Protein AF-A0A3E4EYE8-F1 (afdb_monomer)

Nearest PDB structures (foldseek):
  8b4h-assembly1_A  TM=9.817E-01  e=5.852E-01  Geobacillus stearothermophilus
  2r0q-assembly1_F  TM=9.950E-01  e=1.146E+00  Staphylococcus aureus
  2lvs-assembly1_A  TM=9.245E-01  e=1.225E+00  Hyperthermus butyl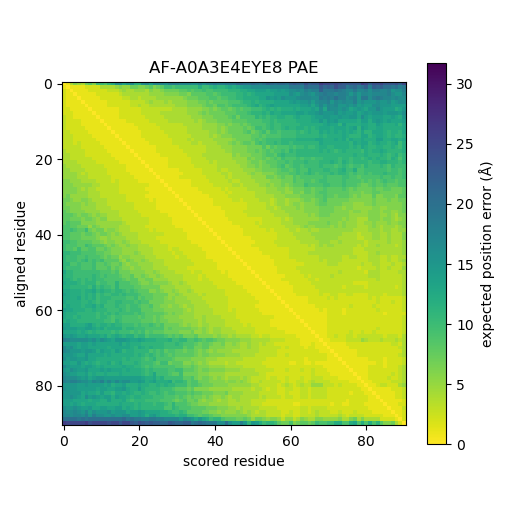icus DSM 5456

Structure (mmCIF, N/CA/C/O backbone):
data_AF-A0A3E4EYE8-F1
#
_entry.id   AF-A0A3E4EYE8-F1
#
loop_
_atom_site.group_PDB
_atom_site.id
_atom_site.type_symbol
_atom_site.label_atom_id
_atom_site.label_alt_id
_atom_site.label_comp_id
_atom_site.label_asym_id
_atom_site.label_entity_id
_atom_site.label_seq_id
_atom_site.pdbx_PDB_ins_code
_atom_site.Cartn_x
_atom_site.Cartn_y
_atom_site.Cartn_z
_atom_site.occupancy
_atom_site.B_iso_or_equiv
_atom_site.auth_seq_id
_atom_site.auth_comp_id
_atom_site.auth_asym_id
_atom_site.auth_atom_id
_atom_site.pdbx_PDB_model_num
ATOM 1 N N . ASP A 1 1 ? 35.253 3.328 -53.470 1.00 88.19 1 ASP A N 1
ATOM 2 C CA . ASP A 1 1 ? 35.940 2.255 -52.733 1.00 88.19 1 ASP A CA 1
ATOM 3 C C . ASP A 1 1 ? 34.905 1.492 -51.921 1.00 88.19 1 ASP A C 1
ATOM 5 O O . ASP A 1 1 ? 34.294 2.048 -51.013 1.00 88.19 1 ASP A O 1
ATOM 9 N N . GLU A 1 2 ? 34.638 0.262 -52.335 1.00 93.31 2 GLU A N 1
ATOM 10 C CA . GLU A 1 2 ? 33.613 -0.615 -51.767 1.00 93.31 2 GLU A CA 1
ATOM 11 C C . GLU A 1 2 ? 33.884 -0.974 -50.302 1.00 93.31 2 GLU A C 1
ATOM 13 O O . GLU A 1 2 ? 32.953 -1.024 -49.498 1.00 93.31 2 GLU A O 1
ATOM 18 N N . LYS A 1 3 ? 35.160 -1.101 -49.921 1.00 94.94 3 LYS A N 1
ATOM 19 C CA . LYS A 1 3 ? 35.562 -1.421 -48.550 1.00 94.94 3 LYS A CA 1
ATOM 20 C C . LYS A 1 3 ? 35.131 -0.335 -47.562 1.00 94.94 3 LYS A C 1
ATOM 22 O O . LYS A 1 3 ? 34.529 -0.633 -46.534 1.00 94.94 3 LYS A O 1
ATOM 27 N N . LYS A 1 4 ? 35.348 0.937 -47.912 1.00 95.38 4 LYS A N 1
ATOM 28 C CA . LYS A 1 4 ? 34.942 2.085 -47.078 1.00 95.38 4 LYS A CA 1
ATOM 29 C C . LYS A 1 4 ? 33.424 2.177 -46.910 1.00 95.38 4 LYS A C 1
ATOM 31 O O . LYS A 1 4 ? 32.947 2.548 -45.838 1.00 95.38 4 LYS A O 1
ATOM 36 N N . ARG A 1 5 ? 32.660 1.832 -47.955 1.00 95.06 5 ARG A N 1
ATOM 37 C CA . ARG A 1 5 ? 31.190 1.779 -47.899 1.00 95.06 5 ARG A CA 1
ATOM 38 C C . ARG A 1 5 ? 30.726 0.685 -46.934 1.00 95.06 5 ARG A C 1
ATOM 40 O O . ARG A 1 5 ? 29.918 0.966 -46.053 1.00 95.06 5 ARG A O 1
ATOM 47 N N . LEU A 1 6 ? 31.300 -0.514 -47.038 1.00 96.25 6 LEU A N 1
ATOM 48 C CA . LEU A 1 6 ? 30.965 -1.643 -46.169 1.00 96.25 6 LEU A CA 1
ATOM 49 C C . LEU A 1 6 ? 31.316 -1.380 -44.693 1.00 96.25 6 LEU A C 1
ATOM 51 O O . LEU A 1 6 ? 30.520 -1.677 -43.799 1.00 96.25 6 LEU A O 1
ATOM 55 N N . GLU A 1 7 ? 32.476 -0.778 -44.420 1.00 95.75 7 GLU A N 1
ATOM 56 C CA . GLU A 1 7 ? 32.878 -0.370 -43.065 1.00 95.75 7 GLU A CA 1
ATOM 57 C C . GLU A 1 7 ? 31.906 0.665 -42.476 1.00 95.75 7 GLU A C 1
ATOM 59 O O . GLU A 1 7 ? 31.496 0.565 -41.314 1.00 95.75 7 GLU A O 1
ATOM 64 N N . TYR A 1 8 ? 31.487 1.642 -43.286 1.00 95.56 8 TYR A N 1
ATOM 65 C CA . TYR A 1 8 ? 30.512 2.651 -42.884 1.00 95.56 8 TYR A CA 1
ATOM 66 C C . TYR A 1 8 ? 29.142 2.036 -42.560 1.00 95.56 8 TYR A C 1
ATOM 68 O O . TYR A 1 8 ? 28.586 2.315 -41.493 1.00 95.56 8 TYR A O 1
ATOM 76 N N . GLU A 1 9 ? 28.625 1.164 -43.427 1.00 96.12 9 GLU A N 1
ATOM 77 C CA . GLU A 1 9 ? 27.345 0.472 -43.233 1.00 96.12 9 GLU A CA 1
ATOM 78 C C . GLU A 1 9 ? 27.362 -0.436 -42.000 1.00 96.12 9 GLU A C 1
ATOM 80 O O . GLU A 1 9 ? 26.426 -0.407 -41.194 1.00 96.12 9 GLU A O 1
ATOM 85 N N . THR A 1 10 ? 28.454 -1.176 -41.793 1.00 96.94 10 THR A N 1
ATOM 86 C CA . THR A 1 10 ? 28.637 -2.047 -40.623 1.00 96.94 10 THR A CA 1
ATOM 87 C C . THR A 1 10 ? 28.644 -1.231 -39.334 1.00 96.94 10 THR A C 1
ATOM 89 O O . THR A 1 10 ? 27.943 -1.563 -38.376 1.00 96.94 10 THR A O 1
ATOM 92 N N . ARG A 1 11 ? 29.359 -0.099 -39.317 1.00 96.50 11 ARG A N 1
ATOM 93 C CA . ARG A 1 11 ? 29.367 0.819 -38.172 1.00 96.50 11 ARG A CA 1
ATOM 94 C C . ARG A 1 11 ? 27.978 1.398 -37.896 1.00 96.50 11 ARG A C 1
ATOM 96 O O . ARG A 1 11 ? 27.59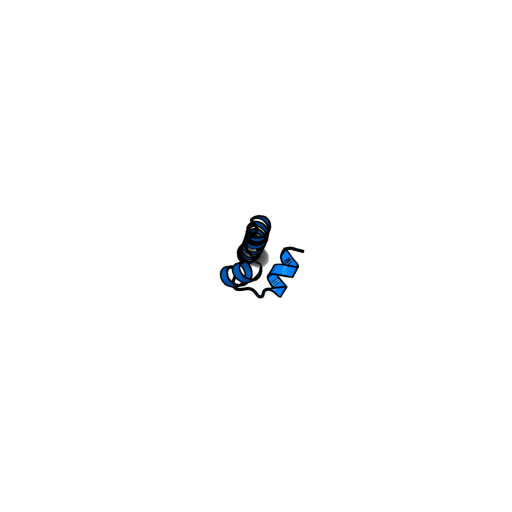7 1.535 -36.734 1.00 96.50 11 ARG A O 1
ATOM 103 N N . LEU A 1 12 ? 27.219 1.750 -38.935 1.00 97.06 12 LEU A N 1
ATOM 104 C CA . LEU A 1 12 ? 25.845 2.235 -38.779 1.00 97.06 12 LEU A CA 1
ATOM 105 C C . LEU A 1 12 ? 24.904 1.150 -38.256 1.00 97.06 12 LEU A C 1
ATOM 107 O O . LEU A 1 12 ? 24.050 1.442 -37.420 1.00 97.06 12 LEU A O 1
ATOM 111 N N . LYS A 1 13 ? 25.036 -0.090 -38.736 1.00 97.25 13 LYS A N 1
ATOM 112 C CA . LYS A 1 13 ? 24.272 -1.231 -38.223 1.00 97.25 13 LYS A CA 1
ATOM 113 C C . LYS A 1 13 ? 24.575 -1.461 -36.744 1.00 97.25 13 LYS A C 1
ATOM 115 O O . LYS A 1 13 ? 23.653 -1.431 -35.944 1.00 97.25 13 LYS A O 1
ATOM 120 N N . TYR A 1 14 ? 25.852 -1.532 -36.368 1.00 96.88 14 TYR A N 1
ATOM 121 C CA . TYR A 1 14 ? 26.260 -1.692 -34.970 1.00 96.88 14 TYR A CA 1
ATOM 122 C C . TYR A 1 14 ? 25.682 -0.601 -34.058 1.00 96.88 14 TYR A C 1
ATOM 124 O O . TYR A 1 14 ? 25.155 -0.896 -32.987 1.00 96.88 14 TYR A O 1
ATOM 132 N N . LYS A 1 15 ? 25.738 0.669 -34.486 1.00 96.94 15 LYS A N 1
ATOM 133 C CA . LYS A 1 15 ? 25.135 1.772 -33.726 1.00 96.94 15 LYS A CA 1
ATOM 134 C C . LYS A 1 15 ? 23.629 1.572 -33.552 1.00 96.94 15 LYS A C 1
ATOM 136 O O . LYS A 1 15 ? 23.144 1.697 -32.433 1.00 96.94 15 LYS A O 1
ATOM 141 N N . ARG A 1 16 ? 22.905 1.249 -34.628 1.00 97.25 16 ARG A N 1
ATOM 142 C CA . ARG A 1 16 ? 21.452 1.011 -34.588 1.00 97.25 16 ARG A CA 1
ATOM 143 C C . ARG A 1 16 ? 21.090 -0.148 -33.668 1.00 97.25 16 ARG A C 1
ATOM 145 O O . ARG A 1 16 ? 20.228 0.029 -32.817 1.00 97.25 16 ARG A O 1
ATOM 152 N N . ASP A 1 17 ? 21.788 -1.271 -33.788 1.00 97.50 17 ASP A N 1
ATOM 153 C CA . ASP A 1 17 ? 21.542 -2.458 -32.969 1.00 97.50 17 ASP A CA 1
ATOM 154 C C . ASP A 1 17 ? 21.795 -2.151 -31.486 1.00 97.50 17 ASP A C 1
ATOM 156 O O . ASP A 1 17 ? 20.970 -2.479 -30.635 1.00 97.50 17 ASP A O 1
ATOM 160 N N . LYS A 1 18 ? 22.873 -1.419 -31.169 1.00 97.62 18 LYS A N 1
ATOM 161 C CA . LYS A 1 18 ? 23.168 -0.979 -29.797 1.00 97.62 18 LYS A CA 1
ATOM 162 C C . LYS A 1 18 ? 22.088 -0.048 -29.237 1.00 97.62 18 LYS A C 1
ATOM 164 O O . LYS A 1 18 ? 21.679 -0.212 -28.089 1.00 97.62 18 LYS A O 1
ATOM 169 N N . TYR A 1 19 ? 21.616 0.918 -30.027 1.00 97.12 19 TYR A N 1
ATOM 170 C CA . TYR A 1 19 ? 20.513 1.788 -29.609 1.00 97.12 19 TYR A CA 1
ATOM 171 C C . TYR A 1 19 ? 19.224 0.990 -29.405 1.00 97.12 19 TYR A C 1
ATOM 173 O O . TYR A 1 19 ? 18.562 1.172 -28.387 1.00 97.12 19 TYR A O 1
ATOM 181 N N . ALA A 1 20 ? 18.891 0.074 -30.315 1.00 96.81 20 ALA A N 1
ATOM 182 C CA . ALA A 1 20 ? 17.707 -0.771 -30.201 1.00 96.81 20 ALA A CA 1
ATOM 183 C C . ALA A 1 20 ? 17.746 -1.640 -28.934 1.00 96.81 20 ALA A C 1
ATOM 185 O O . ALA A 1 20 ? 16.756 -1.697 -28.208 1.00 96.81 20 ALA A O 1
ATOM 186 N N . GLN A 1 21 ? 18.896 -2.244 -28.622 1.00 97.25 21 GLN A N 1
ATOM 187 C CA . GLN A 1 21 ? 19.098 -3.007 -27.387 1.00 97.25 21 GLN A CA 1
ATOM 188 C C . GLN A 1 21 ? 18.886 -2.145 -26.140 1.00 97.25 21 GLN A C 1
ATOM 190 O O . GLN A 1 21 ? 18.159 -2.552 -25.234 1.00 97.25 21 GLN A O 1
ATOM 195 N N . LEU A 1 22 ? 19.471 -0.943 -26.104 1.00 97.19 22 LEU A N 1
ATOM 196 C CA . LEU A 1 22 ? 19.310 -0.030 -24.973 1.00 97.19 22 LEU A CA 1
ATOM 197 C C . LEU A 1 22 ? 17.850 0.405 -24.807 1.00 97.19 22 LEU A C 1
ATOM 199 O O . LEU A 1 22 ? 17.313 0.349 -23.707 1.00 97.19 22 LEU A O 1
ATOM 203 N N . HIS A 1 23 ? 17.189 0.794 -25.898 1.00 96.50 23 HIS A N 1
ATOM 204 C CA . HIS A 1 23 ? 15.777 1.173 -25.871 1.00 96.50 23 HIS A CA 1
ATOM 205 C C . HIS A 1 23 ? 14.885 0.020 -25.407 1.00 96.50 23 HIS A C 1
ATOM 207 O O . HIS A 1 23 ? 13.974 0.240 -24.611 1.00 96.50 23 HIS A O 1
ATOM 213 N N . TYR A 1 24 ? 15.161 -1.202 -25.865 1.00 96.69 24 TYR A N 1
ATOM 214 C CA . TYR A 1 24 ? 14.435 -2.391 -25.438 1.00 96.69 24 TYR A CA 1
ATOM 215 C C . TYR A 1 24 ? 14.608 -2.641 -23.936 1.00 96.69 24 TYR A C 1
ATOM 217 O O . TYR A 1 24 ? 13.613 -2.784 -23.232 1.00 96.69 24 TYR A O 1
ATOM 225 N N . ALA A 1 25 ? 15.847 -2.628 -23.438 1.00 97.06 25 ALA A N 1
ATOM 226 C CA . ALA A 1 25 ? 16.140 -2.839 -22.023 1.00 97.06 25 ALA A CA 1
ATOM 227 C C . ALA A 1 25 ? 15.479 -1.775 -21.133 1.00 97.06 25 ALA A C 1
ATOM 229 O O . ALA A 1 25 ? 14.826 -2.118 -20.151 1.00 97.06 25 ALA A O 1
ATOM 230 N N . THR A 1 26 ? 15.576 -0.496 -21.509 1.00 97.44 26 THR A N 1
ATOM 231 C CA . THR A 1 26 ? 14.937 0.607 -20.776 1.00 97.44 26 THR A CA 1
ATOM 232 C C . THR A 1 26 ? 13.420 0.456 -20.742 1.00 97.44 26 THR A C 1
ATOM 234 O O . THR A 1 26 ? 12.804 0.655 -19.697 1.00 97.44 26 THR A O 1
ATOM 237 N N . ARG A 1 27 ? 12.807 0.095 -21.874 1.00 97.69 27 ARG A N 1
ATOM 238 C CA . ARG A 1 27 ? 11.357 -0.083 -21.960 1.00 97.69 27 ARG A CA 1
ATOM 239 C C . ARG A 1 27 ? 10.888 -1.244 -21.081 1.00 97.69 27 ARG A C 1
ATOM 241 O O . ARG A 1 27 ? 9.980 -1.039 -20.288 1.00 97.69 27 ARG A O 1
ATOM 248 N N . ILE A 1 28 ? 11.539 -2.406 -21.162 1.00 97.38 28 ILE A N 1
ATOM 249 C CA . ILE A 1 28 ? 11.202 -3.567 -20.323 1.00 97.38 28 ILE A CA 1
ATOM 250 C C . ILE A 1 28 ? 11.400 -3.249 -18.840 1.00 97.38 28 ILE A C 1
ATOM 252 O O . ILE A 1 28 ? 10.521 -3.539 -18.039 1.00 97.38 28 ILE A O 1
ATOM 256 N N . GLY A 1 29 ? 12.511 -2.608 -18.467 1.00 97.94 29 GLY A N 1
ATOM 257 C CA . GLY A 1 29 ? 12.758 -2.234 -17.073 1.00 97.94 29 GLY A CA 1
ATOM 258 C C . GLY A 1 29 ? 11.692 -1.287 -16.517 1.00 97.94 29 GLY A C 1
ATOM 259 O O . GLY A 1 29 ? 11.276 -1.433 -15.371 1.00 97.94 29 GLY A O 1
ATOM 260 N N . ARG A 1 30 ? 11.208 -0.347 -17.337 1.00 97.75 30 ARG A N 1
ATOM 261 C CA . ARG A 1 30 ? 10.117 0.552 -16.952 1.00 97.75 30 ARG A CA 1
ATOM 262 C C . ARG A 1 30 ? 8.776 -0.172 -16.851 1.00 97.75 30 ARG A C 1
ATOM 264 O O . ARG A 1 30 ? 8.088 0.009 -15.855 1.00 97.75 30 ARG A O 1
ATOM 271 N N . GLU A 1 31 ? 8.410 -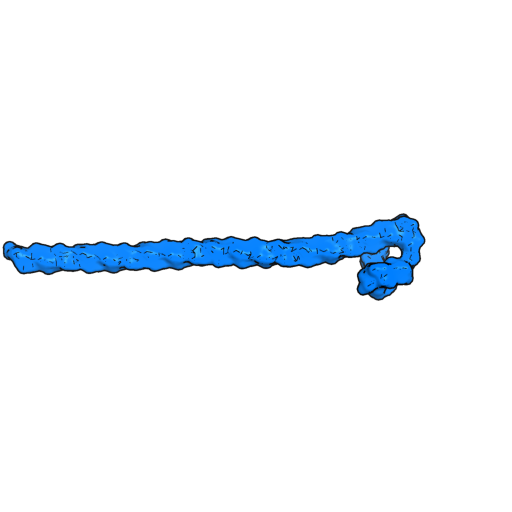0.958 -17.861 1.00 97.62 31 GLU A N 1
ATOM 272 C CA . GLU A 1 31 ? 7.161 -1.732 -17.871 1.00 97.62 31 GLU A CA 1
ATOM 273 C C . GLU A 1 31 ? 7.090 -2.662 -16.653 1.00 97.62 31 GLU A C 1
ATOM 275 O O . GLU A 1 31 ? 6.088 -2.675 -15.943 1.00 97.62 31 GLU A O 1
ATOM 280 N N . GLU A 1 32 ? 8.181 -3.369 -16.361 1.00 97.50 32 GLU A N 1
ATOM 281 C CA . GLU A 1 32 ? 8.258 -4.282 -15.224 1.00 97.50 32 GLU A CA 1
ATOM 282 C C . GLU A 1 32 ? 8.225 -3.535 -13.886 1.00 97.50 32 GLU A C 1
ATOM 284 O O . GLU A 1 32 ? 7.498 -3.930 -12.976 1.00 97.50 32 GLU A O 1
ATOM 289 N N . GLY A 1 33 ? 8.940 -2.412 -13.775 1.00 98.12 33 GLY A N 1
ATOM 290 C CA . GLY A 1 33 ? 8.890 -1.566 -12.583 1.00 98.12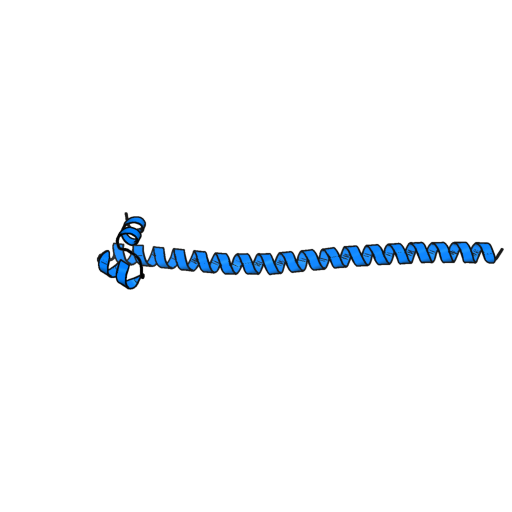 33 GLY A CA 1
ATOM 291 C C . GLY A 1 33 ? 7.490 -1.009 -12.310 1.00 98.12 33 GLY A C 1
ATOM 292 O O . GLY A 1 33 ? 7.027 -1.031 -11.171 1.00 98.12 33 GLY A O 1
ATOM 293 N N . GLU A 1 34 ? 6.782 -0.553 -13.348 1.00 98.06 34 GLU A N 1
ATOM 294 C CA . GLU A 1 34 ? 5.398 -0.087 -13.222 1.00 98.06 34 GLU A CA 1
ATOM 295 C C . GLU A 1 34 ? 4.437 -1.224 -12.855 1.00 98.06 34 GLU A C 1
ATOM 297 O O . GLU A 1 34 ? 3.526 -1.008 -12.055 1.00 98.06 34 GLU A O 1
ATOM 302 N N . ARG A 1 35 ? 4.627 -2.421 -13.420 1.00 98.12 35 ARG A N 1
ATOM 303 C CA . ARG A 1 35 ? 3.807 -3.602 -13.124 1.00 98.12 35 ARG A CA 1
ATOM 304 C C . ARG A 1 35 ? 3.965 -4.032 -11.667 1.00 98.12 35 ARG A C 1
ATOM 306 O O . ARG A 1 35 ? 2.970 -4.099 -10.951 1.00 98.12 35 ARG A O 1
ATOM 313 N N . ILE A 1 36 ? 5.205 -4.239 -11.217 1.00 97.62 36 ILE A N 1
ATOM 314 C CA . ILE A 1 36 ? 5.514 -4.629 -9.834 1.00 97.62 36 ILE A CA 1
ATOM 315 C C . ILE A 1 36 ? 5.002 -3.570 -8.856 1.00 97.62 36 ILE A C 1
ATOM 317 O O . ILE A 1 36 ? 4.365 -3.908 -7.863 1.00 97.62 36 ILE A O 1
ATOM 321 N N . GLY A 1 37 ? 5.242 -2.286 -9.143 1.00 98.25 37 GLY A N 1
ATOM 322 C CA . GLY A 1 37 ? 4.803 -1.198 -8.270 1.00 98.25 37 GLY A CA 1
ATOM 323 C C . GLY A 1 37 ? 3.284 -1.146 -8.089 1.00 98.25 37 GLY A C 1
ATOM 324 O O . GLY A 1 37 ? 2.811 -0.906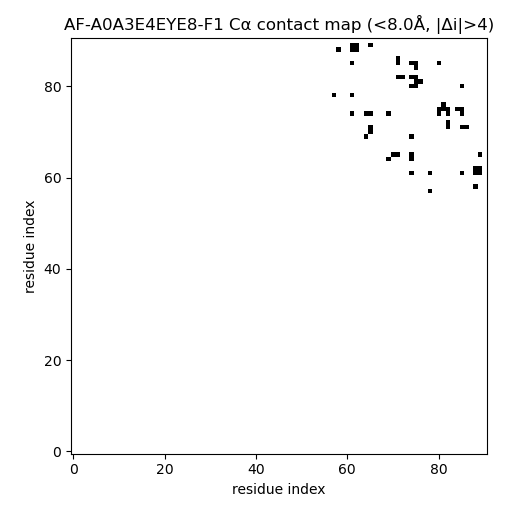 -6.980 1.00 98.25 37 GLY A O 1
ATOM 325 N N . ARG A 1 38 ? 2.514 -1.402 -9.155 1.00 97.94 38 ARG A N 1
ATOM 326 C CA . ARG A 1 38 ? 1.047 -1.468 -9.077 1.00 97.94 38 ARG A CA 1
ATOM 327 C C . ARG A 1 38 ? 0.569 -2.699 -8.319 1.00 97.94 38 ARG A C 1
ATOM 329 O O . ARG A 1 38 ? -0.227 -2.548 -7.401 1.00 97.94 38 ARG A O 1
ATOM 336 N N . GLU A 1 39 ? 1.066 -3.882 -8.672 1.00 97.50 39 GLU A N 1
ATOM 337 C CA . GLU A 1 39 ? 0.660 -5.139 -8.029 1.00 97.50 39 GLU A CA 1
ATOM 338 C C . GLU A 1 39 ? 0.935 -5.111 -6.522 1.00 97.50 39 GLU A C 1
ATOM 340 O O . GLU A 1 39 ? 0.051 -5.412 -5.720 1.00 97.50 39 GLU A O 1
ATOM 345 N N . GLU A 1 40 ? 2.134 -4.685 -6.123 1.00 97.56 40 GLU A N 1
ATOM 346 C CA . GLU A 1 40 ? 2.510 -4.628 -4.712 1.00 97.56 40 GLU A CA 1
ATOM 347 C C . GLU A 1 40 ? 1.752 -3.523 -3.966 1.00 97.56 40 GLU A C 1
ATOM 349 O O . GLU A 1 40 ? 1.284 -3.738 -2.847 1.00 97.56 40 GLU A O 1
ATOM 354 N N . GLY A 1 41 ? 1.557 -2.361 -4.597 1.00 98.19 41 GLY A N 1
ATOM 355 C CA . GLY A 1 41 ? 0.764 -1.275 -4.025 1.00 98.19 41 GLY A CA 1
ATOM 356 C C . GLY A 1 41 ? -0.696 -1.669 -3.787 1.00 98.19 41 GLY A C 1
ATOM 357 O O . GLY A 1 41 ? -1.240 -1.401 -2.715 1.00 98.19 41 GLY A O 1
ATOM 358 N N . GLU A 1 42 ? -1.327 -2.344 -4.749 1.00 98.06 42 GLU A N 1
ATOM 359 C CA . GLU A 1 42 ? -2.698 -2.848 -4.615 1.00 98.06 42 GLU A CA 1
ATOM 360 C C . GLU A 1 42 ? -2.809 -3.929 -3.538 1.00 98.06 42 GLU A C 1
ATOM 362 O O . GLU A 1 42 ? -3.749 -3.906 -2.738 1.00 98.06 42 GLU A O 1
ATOM 367 N N . ARG A 1 43 ? -1.847 -4.856 -3.488 1.00 97.94 43 ARG A N 1
ATOM 368 C CA . ARG A 1 43 ? -1.808 -5.926 -2.487 1.00 97.94 43 ARG A CA 1
ATOM 369 C C . ARG A 1 43 ? -1.706 -5.357 -1.074 1.00 97.94 43 ARG A C 1
ATOM 371 O O . ARG A 1 43 ? -2.556 -5.662 -0.240 1.00 97.94 43 ARG A O 1
ATOM 378 N N . ILE A 1 44 ? -0.718 -4.492 -0.830 1.00 97.50 44 ILE A N 1
ATOM 379 C CA . ILE A 1 44 ? -0.517 -3.841 0.472 1.00 97.50 44 ILE A CA 1
ATOM 380 C C . ILE A 1 44 ? -1.746 -3.009 0.842 1.00 97.50 44 ILE A C 1
ATOM 382 O O . ILE A 1 44 ? -2.247 -3.117 1.958 1.00 97.50 44 ILE A O 1
ATOM 386 N N . GLY A 1 45 ? -2.263 -2.209 -0.095 1.00 98.19 45 GLY A N 1
ATOM 387 C CA . GLY A 1 45 ? -3.431 -1.365 0.148 1.00 98.19 45 GLY A CA 1
ATOM 388 C C . GLY A 1 45 ? -4.675 -2.170 0.526 1.00 98.19 45 GLY A C 1
ATOM 389 O O . GLY A 1 45 ? -5.404 -1.783 1.439 1.00 98.19 45 GLY A O 1
ATOM 390 N N . ARG A 1 46 ? -4.907 -3.314 -0.130 1.00 97.81 46 ARG A N 1
ATOM 391 C CA . ARG A 1 46 ? -6.027 -4.205 0.194 1.00 97.81 46 ARG A CA 1
ATOM 392 C C . ARG A 1 46 ? -5.850 -4.870 1.556 1.00 97.81 46 ARG A C 1
ATOM 394 O O . ARG A 1 46 ? -6.790 -4.851 2.343 1.00 97.81 46 ARG A O 1
ATOM 401 N N . GLU A 1 47 ? -4.685 -5.455 1.826 1.00 97.12 47 GLU A N 1
ATOM 402 C CA . GLU A 1 47 ? -4.412 -6.142 3.097 1.00 97.12 47 GLU A CA 1
ATOM 403 C C . GLU A 1 47 ? -4.537 -5.185 4.286 1.00 97.12 47 GLU A C 1
ATOM 405 O O . GLU A 1 47 ? -5.226 -5.488 5.263 1.00 97.12 47 GLU A O 1
ATOM 410 N N . GLU A 1 48 ? -3.932 -4.001 4.181 1.00 97.25 48 GLU A N 1
ATOM 411 C CA . GLU A 1 48 ? -3.973 -3.000 5.242 1.00 97.25 48 GLU A CA 1
ATOM 412 C C . GLU A 1 48 ? -5.378 -2.410 5.405 1.00 97.25 48 GLU A C 1
ATOM 414 O O . GLU A 1 48 ? -5.871 -2.285 6.527 1.00 97.25 48 GLU A O 1
ATOM 419 N N . GLY A 1 49 ? -6.074 -2.129 4.299 1.00 97.94 49 GLY A N 1
ATOM 420 C CA . GLY A 1 49 ? -7.460 -1.665 4.333 1.00 97.94 49 GLY A CA 1
ATOM 421 C C . GLY A 1 49 ? -8.412 -2.680 4.972 1.00 97.94 49 GLY A C 1
ATOM 422 O O . GLY A 1 49 ? -9.258 -2.308 5.783 1.00 97.94 49 GLY A O 1
ATOM 423 N N . GLU A 1 50 ? -8.259 -3.971 4.669 1.00 97.81 50 GLU A N 1
ATOM 424 C CA . GLU A 1 50 ? -9.061 -5.034 5.280 1.00 97.81 50 GLU A CA 1
ATOM 425 C C . GLU A 1 50 ? -8.760 -5.185 6.777 1.00 97.81 50 GLU A C 1
ATOM 427 O O . GLU A 1 50 ? -9.680 -5.366 7.582 1.00 97.81 50 GLU A O 1
ATOM 432 N N . ARG A 1 51 ? -7.485 -5.087 7.171 1.00 97.12 51 ARG A N 1
ATOM 433 C CA . ARG A 1 51 ? -7.065 -5.1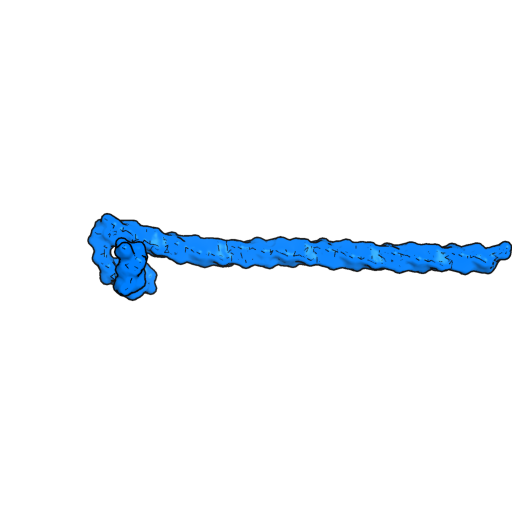41 8.575 1.00 97.12 51 ARG A CA 1
ATOM 434 C C . ARG A 1 51 ? -7.655 -3.978 9.373 1.00 97.12 51 ARG A C 1
ATOM 436 O O . ARG A 1 51 ? -8.305 -4.221 10.392 1.00 97.12 51 ARG A O 1
ATOM 443 N N . ILE A 1 52 ? -7.480 -2.747 8.886 1.00 96.50 52 ILE A N 1
ATOM 444 C CA . ILE A 1 52 ? -8.024 -1.534 9.509 1.00 96.50 52 ILE A CA 1
ATOM 445 C C . ILE A 1 52 ? -9.549 -1.625 9.580 1.00 96.50 52 ILE A C 1
ATOM 447 O O . ILE A 1 52 ? -10.114 -1.482 10.661 1.00 96.50 52 ILE A O 1
ATOM 451 N N . GLY A 1 53 ? -10.221 -1.966 8.477 1.00 96.81 53 GLY A N 1
ATOM 452 C CA . GLY A 1 53 ? -11.681 -2.067 8.441 1.00 96.81 53 GLY A CA 1
ATOM 453 C C . GLY A 1 53 ? -12.242 -3.100 9.424 1.00 96.81 53 GLY A C 1
ATOM 454 O O . GLY A 1 53 ? -13.258 -2.854 10.074 1.00 96.81 53 GLY A O 1
ATOM 455 N N . LYS A 1 54 ? -11.568 -4.244 9.609 1.00 95.44 54 LYS A N 1
ATOM 456 C CA . LYS A 1 54 ? -11.953 -5.238 10.628 1.00 95.44 54 LYS A CA 1
ATOM 457 C C . LYS A 1 54 ? -11.775 -4.712 12.054 1.00 95.44 54 LYS A C 1
ATOM 459 O O . LYS A 1 54 ? -12.617 -4.992 12.908 1.00 95.44 54 LYS A O 1
ATOM 464 N N . GLU A 1 55 ? -10.691 -3.994 12.339 1.00 93.56 55 GLU A N 1
ATOM 465 C CA . GLU A 1 55 ? -10.442 -3.400 13.662 1.00 93.56 55 GLU A CA 1
ATOM 466 C C . GLU A 1 55 ? -11.426 -2.268 13.981 1.00 93.56 55 GLU A C 1
ATOM 468 O O . GLU A 1 55 ? -11.978 -2.218 15.087 1.00 93.56 55 GLU A O 1
ATOM 473 N N . GLU A 1 56 ? -11.699 -1.402 13.008 1.00 94.50 56 GLU A N 1
ATOM 474 C CA . GLU A 1 56 ? -12.685 -0.329 13.121 1.00 94.50 56 GLU A CA 1
ATOM 475 C C . GLU A 1 56 ? -14.094 -0.892 13.305 1.00 94.50 56 GLU A C 1
ATOM 477 O O . GLU A 1 56 ? -14.780 -0.498 14.247 1.00 94.50 56 GLU A O 1
ATOM 482 N N . GLY A 1 57 ? -14.490 -1.890 12.509 1.00 95.25 57 GLY A N 1
ATOM 483 C CA . GLY A 1 57 ? -15.792 -2.548 12.642 1.00 95.25 57 GLY A CA 1
ATOM 484 C C . GLY A 1 57 ? -15.982 -3.227 14.002 1.00 95.25 57 GLY A C 1
ATOM 485 O O . GLY A 1 57 ? -17.038 -3.101 14.624 1.00 95.25 57 GLY A O 1
ATOM 486 N N . LYS A 1 58 ? -14.943 -3.886 14.537 1.00 94.06 58 LYS A N 1
ATOM 487 C CA . LYS A 1 58 ? -14.976 -4.426 15.910 1.00 94.06 58 LYS A CA 1
ATOM 488 C C . LYS A 1 58 ? -15.127 -3.319 16.953 1.00 94.06 58 LYS A C 1
ATOM 490 O O . LYS A 1 58 ? -15.887 -3.474 17.906 1.00 94.06 58 LYS A O 1
ATOM 495 N N . SER A 1 59 ? -14.422 -2.205 16.778 1.00 94.44 59 SER A N 1
ATOM 496 C CA . SER A 1 59 ? -14.497 -1.060 17.691 1.00 94.44 59 SER A CA 1
ATOM 497 C C . SER A 1 59 ? -15.878 -0.395 17.659 1.00 94.44 59 SER A C 1
ATOM 499 O O . SER A 1 59 ? -16.426 -0.046 18.705 1.00 94.44 59 SER A O 1
ATOM 501 N N . GLU A 1 60 ? -16.479 -0.261 16.477 1.00 95.75 60 GLU A N 1
ATOM 502 C CA . GLU A 1 60 ? -17.835 0.258 16.296 1.00 95.75 60 GLU A CA 1
ATOM 503 C C . GLU A 1 60 ? -18.895 -0.669 16.905 1.00 95.75 60 GLU A C 1
ATOM 505 O O . GLU A 1 60 ? -19.812 -0.195 17.585 1.00 95.75 60 GLU A O 1
ATOM 510 N N . MET A 1 61 ? -18.735 -1.986 16.740 1.00 95.38 61 MET A N 1
ATOM 511 C CA . MET A 1 61 ? -19.581 -2.988 17.388 1.00 95.38 61 MET A CA 1
ATOM 512 C C . MET A 1 61 ? -19.548 -2.827 18.915 1.00 95.38 61 MET A C 1
ATOM 514 O O . MET A 1 61 ? -20.605 -2.720 19.533 1.00 95.38 61 MET A O 1
ATOM 518 N N . ILE A 1 62 ? -18.358 -2.729 19.523 1.00 95.94 62 ILE A N 1
ATOM 519 C CA . ILE A 1 62 ? -18.194 -2.524 20.976 1.00 95.94 62 ILE A CA 1
ATOM 520 C C . ILE A 1 62 ? -18.911 -1.248 21.431 1.00 95.94 62 ILE A C 1
ATOM 522 O O . ILE A 1 62 ? -19.697 -1.283 22.381 1.00 95.94 62 ILE A O 1
ATOM 526 N N . ARG A 1 63 ? -18.708 -0.128 20.726 1.00 95.06 63 ARG A N 1
ATOM 527 C CA . ARG A 1 63 ? -19.383 1.142 21.042 1.00 95.06 63 ARG A CA 1
ATOM 528 C C . ARG A 1 63 ? -20.903 1.025 20.947 1.00 95.06 63 ARG A C 1
ATOM 530 O O . ARG A 1 63 ? -21.605 1.579 21.789 1.00 95.06 63 ARG A O 1
ATOM 537 N N . SER A 1 64 ? -21.411 0.317 19.942 1.00 95.69 64 SER A N 1
ATOM 538 C CA . 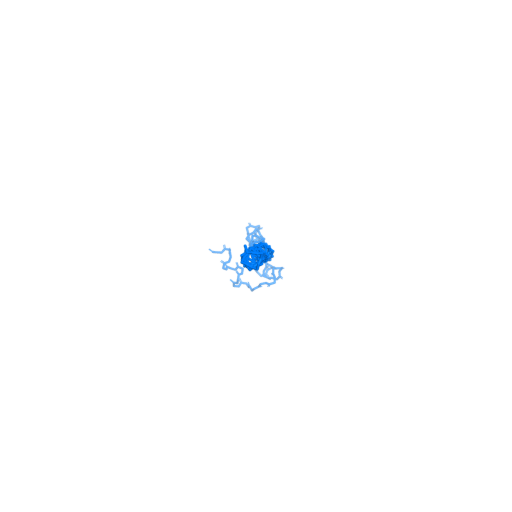SER A 1 64 ? -22.848 0.102 19.749 1.00 95.69 64 SER A CA 1
ATOM 539 C C . SER A 1 64 ? -23.454 -0.745 20.867 1.00 95.69 64 SER A C 1
ATOM 541 O O . SER A 1 64 ? -24.490 -0.375 21.414 1.00 95.69 64 SER A O 1
ATOM 543 N N . MET A 1 65 ? -22.786 -1.830 21.269 1.00 95.31 65 MET A N 1
ATOM 544 C CA . MET A 1 65 ? -23.234 -2.674 22.384 1.00 95.31 65 MET A CA 1
ATOM 545 C C . MET A 1 65 ? -23.250 -1.904 23.707 1.00 95.31 65 MET A C 1
ATOM 547 O O . MET A 1 65 ? -24.213 -1.998 24.465 1.00 95.31 65 MET A O 1
ATOM 551 N N . TRP A 1 66 ? -22.225 -1.089 23.959 1.00 95.62 66 TRP A N 1
ATOM 552 C CA . TRP A 1 66 ? -22.169 -0.255 25.158 1.00 95.62 66 TRP A CA 1
ATOM 553 C C . TRP A 1 66 ? -23.292 0.787 25.190 1.00 95.62 66 TRP A C 1
ATOM 555 O O . TRP A 1 66 ? -23.981 0.923 26.198 1.00 95.62 66 TRP A O 1
ATOM 565 N N . LYS A 1 67 ? -23.555 1.464 24.061 1.00 94.81 67 LYS A N 1
ATOM 566 C CA . LYS A 1 67 ? -24.689 2.398 23.925 1.00 94.81 67 LYS A CA 1
ATOM 567 C C . LYS A 1 67 ? -26.047 1.719 24.121 1.00 94.81 67 LYS A C 1
ATOM 569 O O . LYS A 1 67 ? -26.979 2.367 24.583 1.00 94.81 67 LYS A O 1
ATOM 574 N N . ALA A 1 68 ? -26.156 0.434 23.788 1.00 96.12 68 ALA A N 1
ATOM 575 C CA . ALA A 1 68 ? -27.351 -0.372 24.026 1.00 96.12 68 ALA A CA 1
ATOM 576 C C . ALA A 1 68 ? -27.500 -0.834 25.493 1.00 96.12 68 ALA A C 1
ATOM 578 O O . ALA A 1 68 ? -28.477 -1.505 25.818 1.00 96.12 68 ALA A O 1
ATOM 579 N N . GLY A 1 69 ? -26.561 -0.483 26.379 1.00 94.19 69 GLY A N 1
ATOM 580 C CA . GLY A 1 69 ? -26.609 -0.816 27.804 1.00 94.19 69 GLY A CA 1
ATOM 581 C C . GLY A 1 69 ? -26.076 -2.208 28.152 1.00 94.19 69 GLY A C 1
ATOM 582 O O . GLY A 1 69 ? -26.317 -2.683 29.260 1.00 94.19 69 GLY A O 1
ATOM 583 N N . VAL A 1 70 ? -25.362 -2.872 27.236 1.00 96.12 70 VAL A N 1
ATOM 584 C CA . VAL A 1 70 ? -24.683 -4.146 27.525 1.00 96.12 70 VAL A CA 1
ATOM 585 C C . VAL A 1 70 ? -23.513 -3.893 28.484 1.00 96.12 70 VAL A C 1
ATOM 587 O O . VAL A 1 70 ? -22.804 -2.893 28.347 1.00 96.12 70 VAL A O 1
ATOM 590 N N . SER A 1 71 ? -23.301 -4.786 29.458 1.00 95.75 71 SER A N 1
ATOM 591 C CA . SER A 1 71 ? -22.242 -4.611 30.460 1.00 95.75 71 SER A CA 1
ATOM 592 C C . SER A 1 71 ? -20.845 -4.701 29.833 1.00 95.75 71 SER A C 1
ATOM 594 O O . SER A 1 71 ? -20.628 -5.430 28.861 1.00 95.75 71 SER A O 1
ATOM 596 N N . GLU A 1 72 ? -19.874 -3.981 30.401 1.00 94.44 72 GLU A N 1
ATOM 597 C CA . GLU A 1 72 ? -18.490 -3.975 29.903 1.00 94.44 72 GLU A CA 1
ATOM 598 C C . GLU A 1 72 ? -17.874 -5.387 29.938 1.00 94.44 72 GLU A C 1
ATOM 600 O O . GLU A 1 72 ? -17.139 -5.761 29.027 1.00 94.44 72 GLU A O 1
ATOM 605 N N . GLU A 1 73 ? -18.224 -6.200 30.938 1.00 95.19 73 GLU A N 1
ATOM 606 C CA . GLU A 1 73 ? -17.782 -7.590 31.095 1.00 95.19 73 GLU A CA 1
ATOM 607 C C . GLU A 1 73 ? -18.344 -8.498 29.993 1.00 95.19 73 GLU A C 1
ATOM 609 O O . GLU A 1 73 ? -17.622 -9.325 29.431 1.00 95.19 73 GLU A O 1
ATOM 614 N N . GLN A 1 74 ? -19.624 -8.327 29.646 1.00 95.50 74 GLN A N 1
ATOM 615 C CA . GLN A 1 74 ? -20.258 -9.076 28.561 1.00 95.50 74 GLN A CA 1
ATOM 616 C C . GLN A 1 74 ? -19.668 -8.687 27.202 1.00 95.50 74 GLN A C 1
ATOM 618 O O . GLN A 1 74 ? -19.373 -9.561 26.387 1.00 95.50 74 GLN A O 1
ATOM 623 N N . ILE A 1 75 ? -19.439 -7.392 26.968 1.00 95.69 75 ILE A N 1
ATOM 624 C CA . ILE A 1 75 ? -18.806 -6.903 25.736 1.00 95.69 75 ILE A CA 1
ATOM 625 C C . ILE A 1 75 ? -17.375 -7.433 25.625 1.00 95.69 75 ILE A C 1
ATOM 627 O O . ILE A 1 75 ? -16.994 -7.914 24.561 1.00 95.69 75 ILE A O 1
ATOM 631 N N . ALA A 1 76 ? -16.598 -7.393 26.710 1.00 95.62 76 ALA A N 1
ATOM 632 C CA . ALA A 1 76 ? -15.236 -7.922 26.761 1.00 95.62 76 ALA A CA 1
ATOM 633 C C . ALA A 1 76 ? -15.198 -9.414 26.390 1.00 95.62 76 ALA A C 1
ATOM 635 O O . ALA A 1 76 ? -14.401 -9.829 25.546 1.00 95.62 76 ALA A O 1
ATOM 636 N N . SER A 1 77 ? -16.130 -10.200 26.938 1.00 95.69 77 SER A N 1
ATOM 637 C CA . SER A 1 77 ? -16.283 -11.618 26.603 1.00 95.69 77 SER A CA 1
ATOM 638 C C . SER A 1 77 ? -16.633 -11.842 25.124 1.00 95.69 77 SER A C 1
ATOM 640 O O . SER A 1 77 ? -15.986 -12.655 24.464 1.00 95.69 77 SER A O 1
AT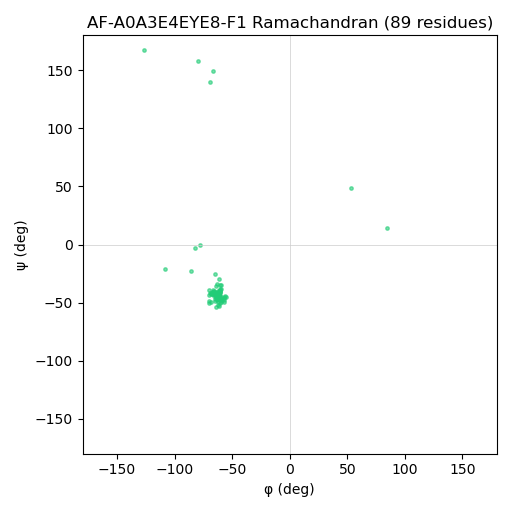OM 642 N N . ILE A 1 78 ? -17.601 -11.097 24.576 1.00 94.00 78 ILE A N 1
ATOM 643 C CA . ILE A 1 78 ? -18.068 -11.256 23.185 1.00 94.00 78 ILE A CA 1
ATOM 644 C C . ILE A 1 78 ? -17.009 -10.793 22.176 1.00 94.00 78 ILE A C 1
ATOM 646 O O . ILE A 1 78 ? -16.758 -11.465 21.176 1.00 94.00 78 ILE A O 1
ATOM 650 N N . ALA A 1 79 ? -16.369 -9.654 22.436 1.00 92.88 79 ALA A N 1
ATOM 651 C CA . ALA A 1 79 ? -15.367 -9.062 21.555 1.00 92.88 79 ALA A CA 1
ATOM 652 C C . ALA A 1 79 ? -13.962 -9.668 21.726 1.00 92.88 79 ALA A C 1
ATOM 654 O O . ALA A 1 79 ? -13.054 -9.277 20.989 1.00 92.88 79 ALA A O 1
ATOM 655 N N . GLN A 1 80 ? -13.786 -10.605 22.669 1.00 94.00 80 GLN A N 1
ATOM 656 C CA . GLN A 1 80 ? -12.499 -11.210 23.038 1.00 94.00 80 GLN A CA 1
ATOM 657 C C . GLN A 1 80 ? -11.442 -10.149 23.380 1.00 94.00 80 GLN A C 1
ATOM 659 O O . GLN A 1 80 ? -10.323 -10.157 22.868 1.00 94.00 80 GLN A O 1
ATOM 664 N N . LYS A 1 81 ? -11.836 -9.202 24.231 1.00 92.75 81 LYS A N 1
ATOM 665 C CA . LYS A 1 81 ? -11.012 -8.091 24.716 1.00 92.75 81 LYS A CA 1
ATOM 666 C C . LYS A 1 81 ? -11.019 -8.046 26.233 1.00 92.75 81 LYS A C 1
ATOM 668 O O . LYS A 1 81 ? -11.845 -8.695 26.870 1.00 92.75 81 LYS A O 1
ATOM 673 N N . THR A 1 82 ? -10.120 -7.269 26.824 1.00 95.06 82 THR A N 1
ATOM 674 C CA . THR A 1 82 ? -10.199 -7.000 28.264 1.00 95.06 82 THR A CA 1
ATOM 675 C C . THR A 1 82 ? -11.236 -5.921 28.565 1.00 95.06 82 THR A C 1
ATOM 677 O O . THR A 1 82 ? -11.580 -5.091 27.717 1.00 95.06 82 THR A O 1
ATOM 680 N N . VAL A 1 83 ? -11.729 -5.905 29.803 1.00 94.12 83 VAL A N 1
ATOM 681 C CA . VAL A 1 83 ? -12.667 -4.874 30.274 1.00 94.12 83 VAL A CA 1
ATOM 682 C C . VAL A 1 83 ? -12.028 -3.483 30.194 1.00 94.12 83 VAL A C 1
ATOM 684 O O . VAL A 1 83 ? -12.695 -2.511 29.845 1.00 94.12 83 VAL A O 1
ATOM 687 N N . GLU A 1 84 ? -10.720 -3.369 30.440 1.00 94.00 84 GLU A N 1
ATOM 688 C CA . GLU A 1 84 ? -9.980 -2.113 30.287 1.00 94.00 84 GLU A CA 1
ATOM 689 C C . GLU A 1 84 ? -9.947 -1.627 28.834 1.00 94.00 84 GLU A C 1
ATOM 691 O O . GLU A 1 84 ? -10.089 -0.428 28.591 1.00 94.00 84 GLU A O 1
ATOM 696 N N . GLU A 1 85 ? -9.766 -2.526 27.863 1.00 93.12 85 GLU A N 1
ATOM 697 C CA . GLU A 1 85 ? -9.805 -2.169 26.441 1.00 93.12 85 GLU A CA 1
ATOM 698 C C . GLU A 1 85 ? -11.194 -1.684 26.016 1.00 93.12 85 GLU A C 1
ATOM 700 O O . GLU A 1 85 ? -11.303 -0.678 25.317 1.00 93.12 85 GLU A O 1
ATOM 705 N N . VAL A 1 86 ? -12.254 -2.359 26.473 1.00 94.38 86 VAL A N 1
ATOM 706 C CA . VAL A 1 86 ? -13.642 -1.934 26.234 1.00 94.38 86 VAL A CA 1
ATOM 707 C C . VAL A 1 86 ? -13.893 -0.558 26.853 1.00 94.38 86 VAL A C 1
ATOM 709 O O . VAL A 1 86 ? -14.401 0.335 26.177 1.00 94.38 86 VAL A O 1
ATOM 712 N N . ARG A 1 87 ? -13.451 -0.332 28.098 1.00 93.38 87 ARG A N 1
ATOM 713 C CA . ARG A 1 87 ? -13.553 0.977 28.764 1.00 93.38 87 ARG A CA 1
ATOM 714 C C . ARG A 1 87 ? -12.900 2.098 27.972 1.00 93.38 87 ARG A C 1
ATOM 716 O O . ARG A 1 87 ? -13.501 3.158 27.851 1.00 93.38 87 ARG A O 1
ATOM 723 N N . LYS A 1 88 ? -11.700 1.873 27.431 1.00 93.12 88 LYS A N 1
ATOM 724 C CA . LYS A 1 88 ? -10.973 2.870 26.623 1.00 93.12 88 LYS A CA 1
ATOM 725 C C . LYS A 1 88 ? -11.679 3.224 25.311 1.00 93.12 88 LYS A C 1
ATOM 727 O O . LYS A 1 88 ? -11.425 4.287 24.764 1.00 93.12 88 LYS A O 1
ATOM 732 N N . LEU A 1 89 ? -12.506 2.329 24.772 1.00 90.12 89 LEU A N 1
ATOM 733 C CA . LEU A 1 89 ? -13.239 2.560 23.522 1.00 90.12 89 LEU A CA 1
ATOM 734 C C . LEU A 1 89 ? -14.571 3.291 23.728 1.00 90.12 89 LEU A C 1
ATOM 736 O O . LEU A 1 89 ? -15.093 3.880 22.775 1.00 90.12 89 LEU A O 1
ATOM 740 N N . CYS A 1 90 ? -15.119 3.202 24.940 1.00 84.75 90 CYS A N 1
ATOM 741 C CA . CYS A 1 90 ? -16.459 3.655 25.297 1.00 84.75 90 CYS A CA 1
ATOM 742 C C . CYS A 1 90 ? -16.482 4.924 26.170 1.00 84.75 90 CYS A C 1
ATOM 744 O O . CYS A 1 90 ? -17.509 5.599 26.194 1.00 84.75 90 CYS A O 1
ATOM 746 N N . LYS A 1 91 ? -15.385 5.250 26.865 1.00 73.69 91 LYS A N 1
ATOM 747 C CA . LYS A 1 91 ? -15.197 6.481 27.656 1.00 73.69 91 LYS A CA 1
ATOM 748 C C . LYS A 1 91 ? -14.236 7.432 26.960 1.00 73.69 91 LYS A C 1
ATOM 750 O O . LYS A 1 91 ? -14.495 8.650 27.043 1.00 73.69 91 LYS A O 1
#

Solvent-accessible surface area (backbone atoms only — not comparable to full-atom values): 4989 Å² total; per-residue (Å²): 113,70,66,64,52,52,53,51,52,50,51,51,47,52,51,49,53,52,50,52,52,50,53,49,52,55,48,51,54,49,54,50,51,55,48,52,52,49,55,52,48,52,49,51,51,49,54,52,49,52,52,50,51,52,54,50,51,52,52,51,50,52,42,50,44,47,75,71,67,49,52,57,65,59,49,12,63,75,70,74,47,50,50,68,59,47,46,70,70,69,108

Foldseek 3Di:
DVVVVVVVVVVVVVVVVVVVVVVVVVVVVVVVVVVCCVVVVVVVCVVVVVVVVVVVVLLVVLQVCVVVVHDLVVNCVVSVHDSVVSVVSND

Organism: NCBI:txid39486

Sequence (91 aa):
DEKKRLEYETRLKYKRDKYAQLHYATRIGREEGERIGREEGERIGREEGERIGKEEGKSEMIRSMWKAGVSEEQIASIAQKTVEEVRKLCK

pLDDT: mean 95.63, std 3.16, range [73.69, 98.25]

Radius of gyration: 32.08 Å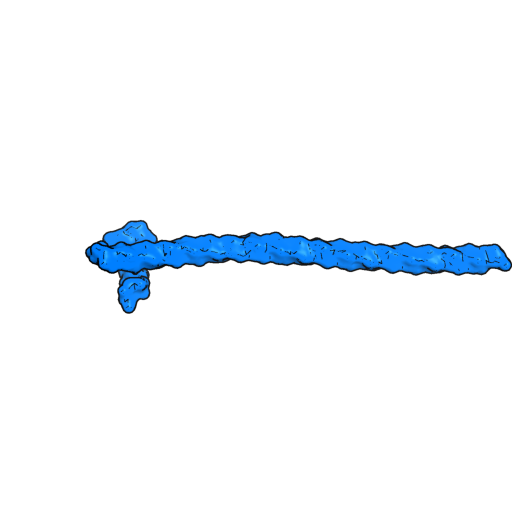; Cα contacts (8 Å, |Δi|>4): 30; chains: 1; bounding box: 63×18×84 Å

Secondary structure (DSSP, 8-state):
-HHHHHHHHHHHHHHHHHHHHHHHHHHHHHHHHHHHHHHHHHHHHHHHHHHHHHHHHHHHHHHHHHHTT--HHHHHHHHT--HHHHHHHH-

Mean predicted aligned error: 6.07 Å